Protein AF-A0ABD6EJC9-F1 (afdb_monomer)

Mean predicted aligned error: 12.36 Å

Solvent-accessible surface area (backbone atoms only — not comparable to full-atom values): 7624 Å² total; per-residue (Å²): 116,70,68,65,54,51,53,56,52,50,54,56,50,52,53,53,52,52,54,54,54,66,71,58,69,70,73,51,70,37,75,51,53,43,39,81,68,51,54,59,53,63,67,46,44,72,70,47,47,60,64,52,50,59,76,40,40,73,61,40,47,74,74,69,43,61,60,68,61,51,53,52,52,45,66,75,43,46,66,64,50,53,53,50,54,50,48,56,51,64,74,41,78,79,70,45,36,85,86,64,80,87,50,72,39,74,59,72,68,62,68,61,53,54,51,52,50,53,50,51,52,51,52,52,53,64,72,72,106

Structure (mmCIF, N/CA/C/O backbone):
data_AF-A0ABD6EJC9-F1
#
_entry.id   AF-A0ABD6EJC9-F1
#
loop_
_atom_site.group_PDB
_atom_site.id
_atom_site.type_symbol
_atom_site.label_atom_id
_atom_site.label_alt_id
_atom_site.label_comp_id
_atom_site.label_asym_id
_atom_site.label_entity_id
_atom_site.label_seq_id
_atom_site.pdbx_PDB_ins_code
_atom_site.Cartn_x
_atom_site.Cartn_y
_atom_site.Cartn_z
_atom_site.occupancy
_atom_site.B_iso_or_equiv
_atom_site.auth_seq_id
_atom_site.auth_comp_id
_atom_site.auth_asym_id
_atom_site.auth_atom_id
_atom_site.pdbx_PDB_model_num
ATOM 1 N N . MET A 1 1 ? 16.622 57.279 -23.569 1.00 46.34 1 MET A N 1
ATOM 2 C CA . MET A 1 1 ? 16.243 56.141 -24.443 1.00 46.34 1 MET A CA 1
ATOM 3 C C . MET A 1 1 ? 16.948 54.827 -24.086 1.00 46.34 1 MET A C 1
ATOM 5 O O . MET A 1 1 ? 16.296 53.798 -24.185 1.00 46.34 1 MET A O 1
ATOM 9 N N . LEU A 1 2 ? 18.203 54.818 -23.603 1.00 46.62 2 LEU A N 1
ATOM 10 C CA . LEU A 1 2 ? 18.878 53.573 -23.178 1.00 46.62 2 LEU A CA 1
ATOM 11 C C . LEU A 1 2 ? 18.249 52.886 -21.944 1.00 46.62 2 LEU A C 1
ATOM 13 O O . LEU A 1 2 ? 18.232 51.662 -21.867 1.00 46.62 2 LEU A O 1
ATOM 17 N N . SER A 1 3 ? 17.677 53.649 -21.008 1.00 44.59 3 SER A N 1
ATOM 18 C CA . SER A 1 3 ? 17.041 53.121 -19.788 1.00 44.59 3 SER A CA 1
ATOM 19 C C . SER A 1 3 ? 15.766 52.304 -20.054 1.00 44.59 3 SER A C 1
ATOM 21 O O . SER A 1 3 ? 15.523 51.306 -19.382 1.00 44.59 3 SER A O 1
ATOM 23 N N . ALA A 1 4 ? 14.986 52.667 -21.078 1.00 50.75 4 ALA A N 1
ATOM 24 C CA . ALA A 1 4 ? 13.776 51.937 -21.474 1.00 50.75 4 ALA A CA 1
ATOM 25 C C . ALA A 1 4 ? 14.091 50.593 -22.161 1.00 50.75 4 ALA A C 1
ATOM 27 O O . ALA A 1 4 ? 13.349 49.623 -22.008 1.00 50.75 4 ALA A O 1
ATOM 28 N N . PHE A 1 5 ? 15.218 50.515 -22.877 1.00 50.53 5 PHE A N 1
ATOM 29 C CA . PHE A 1 5 ? 15.713 49.270 -23.472 1.00 50.53 5 PHE A CA 1
ATOM 30 C C . PHE A 1 5 ? 16.239 48.296 -22.411 1.00 50.53 5 PHE A C 1
ATOM 32 O O . PHE A 1 5 ? 15.982 47.096 -22.501 1.00 50.53 5 PHE A O 1
ATOM 39 N N . TYR A 1 6 ? 16.903 48.810 -21.372 1.00 52.38 6 TYR A N 1
ATOM 40 C CA . TYR A 1 6 ? 17.421 48.000 -20.267 1.00 52.38 6 TYR A CA 1
ATOM 41 C C . TYR A 1 6 ? 16.294 47.347 -19.448 1.00 52.38 6 TYR A C 1
ATOM 43 O O . TYR A 1 6 ? 16.388 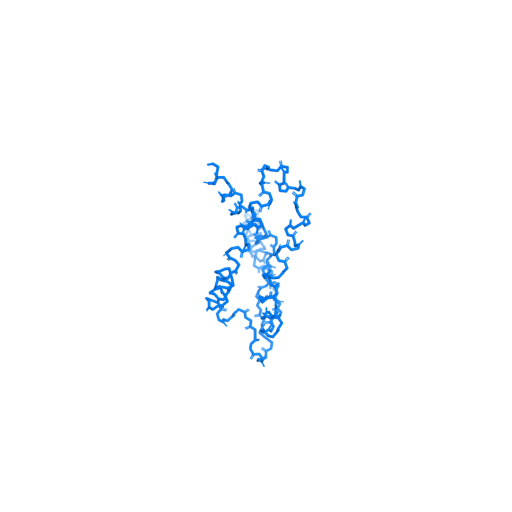46.176 -19.086 1.00 52.38 6 TYR A O 1
ATOM 51 N N . HIS A 1 7 ? 15.182 48.064 -19.241 1.00 55.72 7 HIS A N 1
ATOM 52 C CA . HIS A 1 7 ? 14.010 47.550 -18.526 1.00 55.72 7 HIS A CA 1
ATOM 53 C C . HIS A 1 7 ? 13.343 46.375 -19.261 1.00 55.72 7 HIS A C 1
ATOM 55 O O . HIS A 1 7 ? 13.022 45.363 -18.647 1.00 55.72 7 HIS A O 1
ATOM 61 N N . LYS A 1 8 ? 13.192 46.450 -20.593 1.00 58.53 8 LYS A N 1
ATOM 62 C CA . LYS A 1 8 ? 12.633 45.334 -21.382 1.00 58.53 8 LYS A CA 1
ATOM 63 C C . LYS A 1 8 ? 13.541 44.101 -21.407 1.00 58.53 8 LYS A C 1
ATOM 65 O O . LYS A 1 8 ? 13.043 42.978 -21.457 1.00 58.53 8 LYS A O 1
ATOM 70 N N . PHE A 1 9 ? 14.857 44.298 -21.347 1.00 57.69 9 PHE A N 1
ATOM 71 C CA . PHE A 1 9 ? 15.830 43.205 -21.283 1.00 57.69 9 PHE A CA 1
ATOM 72 C C . PHE A 1 9 ? 15.840 42.499 -19.917 1.00 57.69 9 PHE A C 1
ATOM 74 O O . PHE A 1 9 ? 16.028 41.284 -19.855 1.00 57.69 9 PHE A O 1
ATOM 81 N N . VAL A 1 10 ? 15.615 43.247 -18.830 1.00 68.00 10 VAL A N 1
ATOM 82 C CA . VAL A 1 10 ? 15.493 42.711 -17.464 1.00 68.00 10 VAL A CA 1
ATOM 83 C C . VAL A 1 10 ? 14.234 41.856 -17.308 1.00 68.00 10 VAL A C 1
ATOM 85 O O . VAL A 1 10 ? 14.338 40.729 -16.829 1.00 68.00 10 VAL A O 1
ATOM 88 N N . GLU A 1 11 ? 13.084 42.326 -17.797 1.00 70.75 11 GLU A N 1
ATOM 89 C CA . GLU A 1 11 ? 11.819 41.570 -17.775 1.00 70.75 11 GLU A CA 1
ATOM 90 C C . GLU A 1 11 ? 11.927 40.249 -18.558 1.00 70.75 11 GLU A C 1
ATOM 92 O O .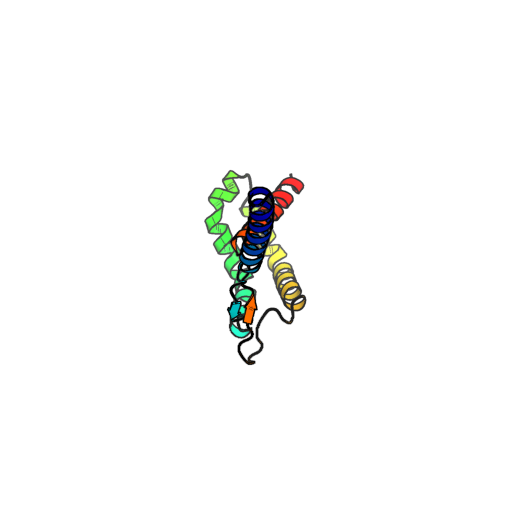 GLU A 1 11 ? 11.551 39.185 -18.069 1.00 70.75 11 GLU A O 1
ATOM 97 N N . MET A 1 12 ? 12.527 40.281 -19.755 1.00 72.81 12 MET A N 1
ATOM 98 C CA . MET A 1 12 ? 12.700 39.080 -20.581 1.00 72.81 12 MET A CA 1
ATOM 99 C C . MET A 1 12 ? 13.635 38.052 -19.920 1.00 72.81 12 MET A C 1
ATOM 101 O O . MET A 1 12 ? 13.374 36.851 -19.973 1.00 72.81 12 MET A O 1
ATOM 105 N N . ARG A 1 13 ? 14.699 38.503 -19.242 1.00 78.25 13 ARG A N 1
ATOM 106 C CA . ARG A 1 13 ? 15.596 37.620 -18.479 1.00 78.25 13 ARG A CA 1
ATOM 107 C C . ARG A 1 13 ? 14.921 37.032 -17.242 1.00 78.25 13 ARG A C 1
ATOM 109 O O . ARG A 1 13 ? 15.122 35.851 -16.971 1.00 78.25 13 ARG A O 1
ATOM 116 N N . ALA A 1 14 ? 14.109 37.813 -16.531 1.00 79.19 14 ALA A N 1
ATOM 117 C CA . ALA A 1 14 ? 13.361 37.338 -15.370 1.00 79.19 14 ALA A CA 1
ATOM 118 C C . ALA A 1 14 ? 12.373 36.220 -15.746 1.00 79.19 14 ALA A C 1
ATOM 120 O O . ALA A 1 14 ? 12.330 35.192 -15.072 1.00 79.19 14 ALA A O 1
ATOM 121 N N . VAL A 1 15 ? 11.660 36.362 -16.870 1.00 81.88 15 VAL A N 1
ATOM 122 C CA . VAL A 1 15 ? 10.745 35.327 -17.384 1.00 81.88 15 VAL A CA 1
ATOM 123 C C . VAL A 1 15 ? 11.496 34.050 -17.777 1.00 81.88 15 VAL A C 1
ATOM 125 O O . VAL A 1 15 ? 11.064 32.956 -17.422 1.00 81.88 15 VAL A O 1
ATOM 128 N N . ILE A 1 16 ? 12.651 34.163 -18.444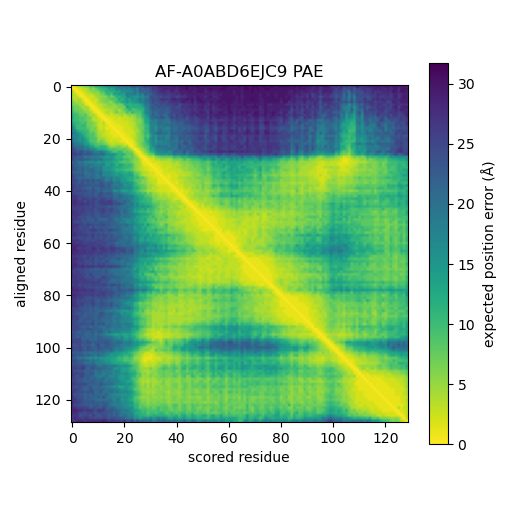 1.00 83.25 16 ILE A N 1
ATOM 129 C CA . ILE A 1 16 ? 13.466 32.997 -18.831 1.00 83.25 16 ILE A CA 1
ATOM 130 C C . ILE A 1 16 ? 13.989 32.249 -17.596 1.00 83.25 16 ILE A C 1
ATOM 132 O O . ILE A 1 16 ? 13.924 31.019 -17.550 1.00 83.25 16 ILE A O 1
ATOM 136 N N . VAL A 1 17 ? 14.469 32.972 -16.579 1.00 83.56 17 VAL A N 1
ATOM 137 C CA . VAL A 1 17 ? 14.944 32.370 -15.322 1.00 83.56 17 VAL A CA 1
ATOM 138 C C . VAL A 1 17 ? 13.791 31.700 -14.572 1.00 83.56 17 VAL A C 1
ATOM 140 O O . VAL A 1 17 ? 13.945 30.571 -14.111 1.00 83.56 17 VAL A O 1
ATOM 143 N N . LEU A 1 18 ? 12.617 32.336 -14.507 1.00 79.19 18 LEU A N 1
ATOM 144 C CA . LEU A 1 18 ? 11.427 31.761 -13.876 1.00 79.19 18 LEU A CA 1
ATOM 145 C C . LEU A 1 18 ? 10.980 30.469 -14.582 1.00 79.19 18 LEU A C 1
ATOM 147 O O . LEU A 1 18 ? 10.761 29.453 -13.922 1.00 79.19 18 LEU A O 1
ATOM 151 N N . CYS A 1 19 ? 10.920 30.464 -15.918 1.00 77.06 19 CYS A N 1
ATOM 152 C CA . CYS A 1 19 ? 10.618 29.262 -16.697 1.00 77.06 19 CYS A CA 1
ATOM 153 C C . CYS A 1 19 ? 11.651 28.148 -16.462 1.00 77.06 19 CYS A C 1
ATOM 155 O O . CYS A 1 19 ? 11.270 26.992 -16.288 1.00 77.06 19 CYS A O 1
ATOM 157 N N . ALA A 1 20 ? 12.945 28.473 -16.392 1.00 74.88 20 ALA A N 1
ATOM 158 C CA . ALA A 1 20 ? 13.996 27.489 -16.131 1.00 74.88 20 ALA A CA 1
ATOM 159 C C . ALA A 1 20 ? 13.894 26.861 -14.725 1.00 74.88 20 ALA A C 1
ATOM 161 O O . ALA A 1 20 ? 14.130 25.660 -14.568 1.00 74.88 20 ALA A O 1
ATOM 162 N N . VAL A 1 21 ? 13.500 27.637 -13.708 1.00 73.31 21 VAL A N 1
ATOM 163 C CA . VAL A 1 21 ? 13.288 27.139 -12.337 1.00 73.31 21 VAL A CA 1
ATOM 164 C C . VAL A 1 21 ? 12.060 26.225 -12.258 1.00 73.31 21 VAL A C 1
ATOM 166 O O . VAL A 1 21 ? 12.146 25.154 -11.658 1.00 73.31 21 VAL A O 1
ATOM 169 N N . VAL A 1 22 ? 10.952 26.581 -12.919 1.00 70.69 22 VAL A N 1
ATOM 170 C CA . VAL A 1 22 ? 9.736 25.742 -12.975 1.00 70.69 22 VAL A CA 1
ATOM 171 C C . VAL A 1 22 ? 10.011 24.396 -13.657 1.00 70.69 22 VAL A C 1
ATOM 173 O O . VAL A 1 22 ? 9.548 23.358 -13.189 1.00 70.69 22 VAL A O 1
ATOM 176 N N . LEU A 1 23 ? 10.832 24.384 -14.710 1.00 64.12 23 LEU A N 1
ATOM 177 C CA . LEU A 1 23 ? 11.242 23.155 -15.403 1.00 64.12 23 LEU A CA 1
ATOM 178 C C . LEU A 1 23 ? 12.233 22.297 -14.595 1.00 64.12 23 LEU A C 1
ATOM 180 O O . LEU A 1 23 ? 12.433 21.123 -14.904 1.00 64.12 23 LEU A O 1
ATOM 184 N N . SER A 1 24 ? 12.844 22.861 -13.549 1.00 58.25 24 SER A N 1
ATOM 185 C CA . SER A 1 24 ? 13.860 22.200 -12.722 1.00 58.25 24 SER A CA 1
ATOM 186 C C . SER A 1 24 ? 13.297 21.480 -11.493 1.00 58.25 24 SER A C 1
ATOM 188 O O . SER A 1 24 ? 14.078 20.960 -10.691 1.00 58.25 24 SER A O 1
ATOM 190 N N . VAL A 1 25 ? 11.969 21.382 -11.339 1.00 63.59 25 VAL A N 1
ATOM 191 C CA . VAL A 1 25 ? 11.335 20.472 -10.369 1.00 63.59 25 VAL A CA 1
ATOM 192 C C . VAL A 1 25 ? 11.570 19.035 -10.846 1.00 63.59 25 VAL A C 1
ATOM 194 O O . VAL A 1 25 ? 10.742 18.404 -11.495 1.00 63.59 25 VAL A O 1
ATOM 197 N N . LYS A 1 26 ? 12.780 18.535 -10.583 1.00 56.22 26 LYS A N 1
ATOM 198 C CA . LYS A 1 26 ? 13.248 17.209 -10.974 1.00 56.22 26 LYS A CA 1
ATOM 199 C C . LYS A 1 26 ? 12.355 16.155 -10.331 1.00 56.22 26 LYS A C 1
ATOM 201 O O . LYS A 1 26 ? 12.427 15.924 -9.123 1.00 56.22 26 LYS A O 1
ATOM 206 N N . ALA A 1 27 ? 11.551 15.482 -11.148 1.00 65.19 27 ALA A N 1
ATOM 207 C CA . ALA A 1 27 ? 10.934 14.222 -10.773 1.00 65.19 27 ALA A CA 1
ATOM 208 C C . ALA A 1 27 ? 12.054 13.250 -10.363 1.00 65.19 27 ALA A C 1
ATOM 210 O O . ALA A 1 27 ? 12.847 12.811 -11.195 1.00 65.19 27 ALA A O 1
ATOM 211 N N . GLN A 1 28 ? 12.179 12.965 -9.064 1.00 77.88 28 GLN A N 1
ATOM 212 C CA . GLN A 1 28 ? 13.131 11.966 -8.579 1.00 77.88 28 GLN A CA 1
ATOM 213 C C . GLN A 1 28 ? 12.691 10.605 -9.118 1.00 77.88 28 GLN A C 1
ATOM 215 O O . GLN A 1 28 ? 11.540 10.228 -8.935 1.00 77.88 28 GLN A O 1
ATOM 220 N N . MET A 1 29 ? 13.574 9.870 -9.788 1.00 86.12 29 MET A N 1
ATOM 221 C CA . MET A 1 29 ? 13.268 8.522 -10.273 1.00 86.12 29 MET A CA 1
ATOM 222 C C . MET A 1 29 ? 13.672 7.502 -9.209 1.00 86.12 29 MET A C 1
ATOM 224 O O . MET A 1 29 ? 14.745 7.615 -8.619 1.00 86.12 29 MET A O 1
ATOM 228 N N . ILE A 1 30 ? 12.827 6.505 -8.968 1.00 87.12 30 ILE A N 1
ATOM 229 C CA . ILE A 1 30 ? 13.108 5.387 -8.061 1.00 87.12 30 ILE A CA 1
ATOM 230 C C . ILE A 1 30 ? 12.982 4.066 -8.807 1.00 87.12 30 ILE A C 1
ATOM 232 O O . ILE A 1 30 ? 12.226 3.953 -9.774 1.00 87.12 30 ILE A O 1
ATOM 236 N N . GLN A 1 31 ? 13.718 3.059 -8.348 1.00 87.31 31 GLN A N 1
ATOM 237 C CA . GLN A 1 31 ? 13.591 1.712 -8.880 1.00 87.31 31 GLN A CA 1
ATOM 238 C C . GLN A 1 31 ? 12.214 1.145 -8.524 1.00 87.31 31 GLN A C 1
ATOM 240 O O . GLN A 1 31 ? 11.767 1.207 -7.378 1.00 87.31 31 GLN A O 1
ATOM 245 N N . LYS A 1 32 ? 11.535 0.589 -9.524 1.00 86.12 32 LYS A N 1
ATOM 246 C CA . LYS A 1 32 ? 10.259 -0.099 -9.351 1.00 86.12 32 LYS A CA 1
ATOM 247 C C . LYS A 1 32 ? 10.452 -1.352 -8.497 1.00 86.12 32 LYS A C 1
ATOM 249 O O . LYS A 1 32 ? 11.362 -2.140 -8.752 1.00 86.12 32 LYS A O 1
ATOM 254 N N . CYS A 1 33 ? 9.562 -1.563 -7.529 1.00 87.25 33 CYS A N 1
ATOM 255 C CA . CYS A 1 33 ? 9.568 -2.767 -6.703 1.00 87.25 33 CYS A CA 1
ATOM 256 C C . CYS A 1 33 ? 9.371 -4.026 -7.556 1.00 87.25 33 CYS A C 1
ATOM 258 O O . CYS A 1 33 ? 8.564 -4.038 -8.493 1.00 87.25 33 CYS A O 1
ATOM 260 N N . ALA A 1 34 ? 10.085 -5.094 -7.212 1.00 87.50 34 ALA A N 1
ATOM 261 C CA . ALA A 1 34 ? 9.926 -6.394 -7.845 1.00 87.50 34 ALA A CA 1
ATOM 262 C C . ALA A 1 34 ? 8.659 -7.106 -7.330 1.00 87.50 34 ALA A C 1
ATOM 264 O O . ALA A 1 34 ? 8.209 -6.888 -6.200 1.00 87.50 34 ALA A O 1
ATOM 265 N N . CYS A 1 35 ? 8.010 -7.888 -8.195 1.00 85.00 35 CYS A N 1
ATOM 266 C CA . CYS A 1 35 ? 6.705 -8.482 -7.890 1.00 85.00 35 CYS A CA 1
ATOM 267 C C . CYS A 1 35 ? 6.753 -9.542 -6.782 1.00 85.00 35 CYS A C 1
ATOM 269 O O . CYS A 1 35 ? 5.764 -9.735 -6.080 1.00 85.00 35 CYS A O 1
ATOM 271 N N . ASP A 1 36 ? 7.891 -10.200 -6.604 1.00 86.19 36 ASP A N 1
ATOM 272 C CA . ASP A 1 36 ? 8.196 -11.119 -5.505 1.00 86.19 36 ASP A CA 1
ATOM 273 C C . ASP A 1 36 ? 8.216 -10.424 -4.135 1.00 86.19 36 ASP A C 1
ATOM 275 O O . ASP A 1 36 ? 7.836 -11.039 -3.144 1.00 86.19 36 ASP A O 1
ATOM 279 N N . VAL A 1 37 ? 8.562 -9.134 -4.082 1.00 82.56 37 VAL A N 1
ATOM 280 C CA . VAL A 1 37 ? 8.491 -8.320 -2.856 1.00 82.56 37 VAL A CA 1
ATOM 281 C C . VAL A 1 37 ? 7.062 -7.837 -2.583 1.00 82.56 37 VAL A C 1
ATOM 283 O O . VAL A 1 37 ? 6.614 -7.810 -1.440 1.00 82.56 37 VAL A O 1
ATOM 286 N N . VAL A 1 38 ? 6.312 -7.471 -3.627 1.00 82.62 38 VAL A N 1
ATOM 287 C CA . VAL A 1 38 ? 4.965 -6.882 -3.481 1.00 82.62 38 VAL A CA 1
ATOM 288 C C . VAL A 1 38 ? 3.892 -7.936 -3.186 1.00 82.62 38 VAL A C 1
ATOM 290 O O . VAL A 1 38 ? 3.007 -7.714 -2.358 1.00 82.62 38 VAL A O 1
ATOM 293 N N . ARG A 1 39 ? 3.962 -9.099 -3.839 1.00 79.75 39 ARG A N 1
ATOM 294 C CA . ARG A 1 39 ? 2.969 -10.176 -3.707 1.00 79.75 39 ARG A CA 1
ATOM 295 C C . ARG A 1 39 ? 2.756 -10.664 -2.261 1.00 79.75 39 ARG A C 1
ATOM 297 O O . ARG A 1 39 ? 1.592 -10.754 -1.868 1.00 79.75 39 ARG A O 1
ATOM 304 N N . PRO A 1 40 ? 3.796 -10.925 -1.443 1.00 83.06 40 PRO A N 1
ATOM 305 C CA . PRO A 1 40 ? 3.596 -11.344 -0.057 1.00 83.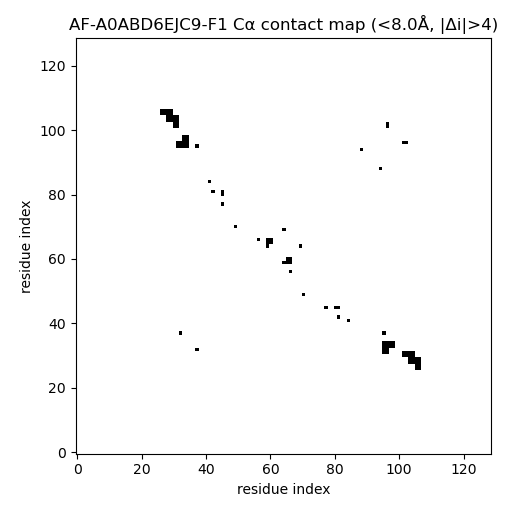06 40 PRO A CA 1
ATOM 306 C C . PRO A 1 40 ? 2.984 -10.242 0.822 1.00 83.06 40 PRO A C 1
ATOM 308 O O . PRO A 1 40 ? 2.252 -10.559 1.758 1.00 83.06 40 PRO A O 1
ATOM 311 N N . CYS A 1 41 ? 3.209 -8.955 0.525 1.00 78.69 41 CYS A N 1
ATOM 312 C CA . CYS A 1 41 ? 2.534 -7.862 1.237 1.00 78.69 41 CYS A CA 1
ATOM 313 C C . CYS A 1 41 ? 1.017 -7.896 1.022 1.00 78.69 41 CYS A C 1
ATOM 315 O O . CYS A 1 41 ? 0.257 -7.737 1.978 1.00 78.69 41 CYS A O 1
ATOM 317 N N . ALA A 1 42 ? 0.568 -8.157 -0.207 1.00 75.62 42 ALA A N 1
ATOM 318 C CA . ALA A 1 42 ? -0.857 -8.222 -0.511 1.00 75.62 42 ALA A CA 1
ATOM 319 C C . ALA A 1 42 ? -1.558 -9.365 0.238 1.00 75.62 42 ALA A C 1
ATOM 321 O O . ALA A 1 42 ? -2.621 -9.163 0.820 1.00 75.62 42 ALA A O 1
ATOM 322 N N . THR A 1 43 ? -0.937 -10.544 0.304 1.00 73.00 43 THR A N 1
ATOM 323 C CA . THR A 1 43 ? -1.509 -11.699 1.014 1.00 73.00 43 THR A CA 1
ATOM 324 C C . THR A 1 43 ? -1.500 -11.518 2.533 1.00 73.00 43 THR A C 1
ATOM 326 O O . THR A 1 43 ? -2.450 -11.906 3.205 1.00 73.00 43 THR A O 1
ATOM 329 N N . LYS A 1 44 ? -0.465 -10.868 3.082 1.00 77.94 44 LYS A N 1
ATOM 330 C CA . LYS A 1 44 ? -0.330 -10.590 4.525 1.00 77.94 44 LYS A CA 1
ATOM 331 C C . LYS A 1 44 ? -1.265 -9.487 5.029 1.00 77.94 44 LYS A C 1
ATOM 333 O O . LYS A 1 44 ? -1.474 -9.374 6.235 1.00 77.94 44 LYS A O 1
ATOM 338 N N . THR A 1 45 ? -1.829 -8.672 4.137 1.00 74.25 45 THR A N 1
ATOM 339 C CA . THR A 1 45 ? -2.657 -7.518 4.522 1.00 74.25 45 THR A CA 1
ATOM 340 C C . THR A 1 45 ? -3.899 -7.945 5.309 1.00 74.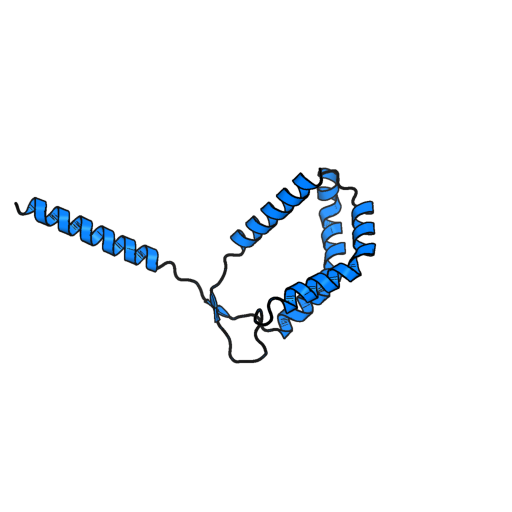25 45 THR A C 1
ATOM 342 O O . THR A 1 45 ? -4.199 -7.345 6.339 1.00 74.25 45 THR A O 1
ATOM 345 N N . ASN A 1 46 ? -4.568 -9.026 4.899 1.00 71.69 46 ASN A N 1
ATOM 346 C CA . ASN A 1 46 ? -5.764 -9.526 5.589 1.00 71.69 46 ASN A CA 1
ATOM 347 C C . ASN A 1 46 ? -5.466 -10.023 7.009 1.00 71.69 46 ASN A C 1
ATOM 349 O O . ASN A 1 46 ? -6.255 -9.799 7.925 1.00 71.69 46 ASN A O 1
ATOM 353 N N . GLU A 1 47 ? -4.309 -10.657 7.200 1.00 75.38 47 GLU A N 1
ATOM 354 C CA . GLU A 1 47 ? -3.863 -11.166 8.501 1.00 75.38 47 GLU A CA 1
ATOM 355 C C . GLU A 1 47 ? -3.428 -10.029 9.435 1.00 75.38 47 GLU A C 1
ATOM 357 O O . GLU A 1 47 ? -3.636 -10.095 10.645 1.00 75.38 47 GLU A O 1
ATOM 362 N N . ALA A 1 48 ? -2.837 -8.968 8.879 1.00 79.19 48 ALA A N 1
ATOM 363 C CA . ALA A 1 48 ? -2.326 -7.834 9.643 1.00 79.19 48 ALA A CA 1
ATOM 364 C C . ALA A 1 48 ? -3.409 -6.810 10.027 1.00 79.19 48 ALA A C 1
ATOM 366 O O . ALA A 1 48 ? -3.217 -6.059 10.989 1.00 79.19 48 ALA A O 1
ATOM 367 N N . LEU A 1 49 ? -4.542 -6.773 9.314 1.00 79.88 49 LEU A N 1
ATOM 368 C CA . LEU A 1 49 ? -5.554 -5.729 9.495 1.00 79.88 49 LEU A CA 1
ATOM 369 C C . LEU A 1 49 ? -6.247 -5.794 10.861 1.00 79.8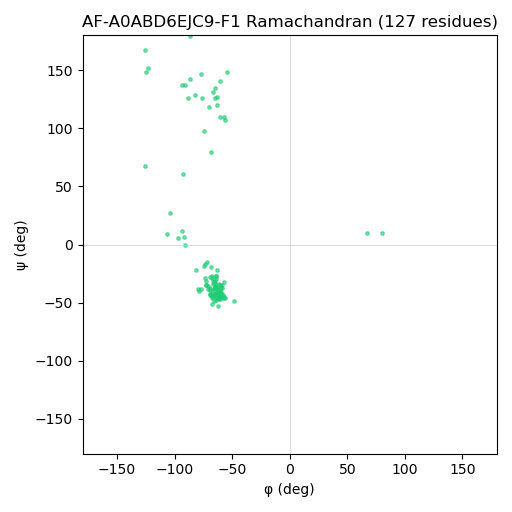8 49 LEU A C 1
ATOM 371 O O . LEU A 1 49 ? -6.382 -4.772 11.528 1.00 79.88 49 LEU A O 1
ATOM 375 N N . LEU A 1 50 ? -6.642 -6.990 11.306 1.00 82.75 50 LEU A N 1
ATOM 376 C CA . LEU A 1 50 ? -7.292 -7.199 12.607 1.00 82.75 50 LEU A CA 1
ATOM 377 C C . LEU A 1 50 ? -6.380 -6.798 13.783 1.00 82.75 50 LEU A C 1
ATOM 379 O O . LEU A 1 50 ? -6.785 -5.952 14.581 1.00 82.75 50 LEU A O 1
ATOM 383 N N . PRO A 1 51 ? -5.135 -7.305 13.880 1.00 85.94 51 PRO A N 1
ATOM 384 C CA . PRO A 1 51 ? -4.184 -6.872 14.906 1.00 85.94 51 PRO A CA 1
ATOM 385 C C . PRO A 1 51 ? -3.871 -5.372 14.852 1.00 85.94 51 PRO A C 1
ATOM 387 O O . PRO A 1 51 ? -3.662 -4.740 15.888 1.00 85.94 51 PRO A O 1
ATOM 390 N N . CYS A 1 52 ? -3.834 -4.780 13.655 1.00 82.38 52 CYS A N 1
ATOM 391 C CA . CYS A 1 52 ? -3.664 -3.338 13.494 1.00 82.38 52 CYS A CA 1
ATOM 392 C C . CYS A 1 52 ? -4.870 -2.576 14.065 1.00 82.38 52 CYS A C 1
ATOM 394 O O . CYS A 1 52 ? -4.698 -1.691 14.903 1.00 82.38 52 CYS A O 1
ATOM 396 N N . ALA A 1 53 ? -6.088 -2.985 13.709 1.00 83.69 53 ALA A N 1
ATOM 397 C CA . ALA A 1 53 ? -7.319 -2.393 14.218 1.00 83.69 53 ALA A CA 1
ATOM 398 C C . ALA A 1 53 ? -7.427 -2.513 15.748 1.00 83.69 53 ALA A C 1
ATOM 400 O O . ALA A 1 53 ? -7.881 -1.576 16.403 1.00 83.69 53 ALA A O 1
ATOM 401 N N . GLN A 1 54 ? -6.963 -3.622 16.339 1.00 85.69 54 GLN A N 1
ATOM 402 C CA . GLN A 1 54 ? -6.960 -3.812 17.796 1.00 85.69 54 GLN A CA 1
ATOM 403 C C . GLN A 1 54 ? -6.119 -2.750 18.510 1.00 85.69 54 GLN A C 1
ATOM 405 O O . GLN A 1 54 ? -6.531 -2.227 19.547 1.00 85.69 54 GLN A O 1
ATOM 410 N N . LYS A 1 55 ? -4.978 -2.356 17.932 1.00 87.44 55 LYS A N 1
ATOM 411 C CA . LYS A 1 55 ? -4.148 -1.263 18.469 1.00 87.44 55 LYS A CA 1
ATOM 412 C C . LYS A 1 55 ? -4.873 0.086 18.435 1.00 87.44 55 LYS A C 1
ATOM 414 O O . LYS A 1 55 ? -4.616 0.939 19.280 1.00 87.44 55 LYS A O 1
ATOM 419 N N . CYS A 1 56 ? -5.814 0.259 17.508 1.00 83.62 56 CYS A N 1
ATOM 420 C CA . CYS A 1 56 ? -6.627 1.464 17.359 1.00 83.62 56 CYS A CA 1
ATOM 421 C C . CYS A 1 56 ? -7.944 1.431 18.149 1.00 83.62 56 CYS A C 1
ATOM 423 O O . CYS A 1 56 ? -8.669 2.425 18.130 1.00 83.62 56 CYS A O 1
ATOM 425 N N . LYS A 1 57 ? -8.250 0.347 18.881 1.00 85.62 57 LYS A N 1
ATOM 426 C CA . LYS A 1 57 ? -9.526 0.159 19.595 1.00 85.62 57 LYS A CA 1
ATOM 427 C C . LYS A 1 57 ? -9.934 1.376 20.433 1.00 85.62 57 LYS A C 1
ATOM 429 O O . LYS A 1 57 ? -11.040 1.878 20.282 1.00 85.62 57 LYS A O 1
ATOM 434 N N . LYS A 1 58 ? -9.014 1.916 21.243 1.00 85.88 58 LYS A N 1
ATOM 435 C CA . LYS A 1 58 ? -9.282 3.096 22.089 1.00 85.88 58 LYS A CA 1
ATOM 436 C C . LYS A 1 58 ? -9.648 4.349 21.286 1.00 85.88 58 LYS A C 1
ATOM 438 O O . LYS A 1 58 ? -10.410 5.177 21.769 1.00 85.88 58 LYS A O 1
ATOM 443 N N . ALA A 1 59 ? -9.069 4.533 20.100 1.00 83.38 59 ALA A N 1
ATOM 444 C CA . ALA A 1 59 ? -9.389 5.666 19.234 1.00 83.38 59 ALA A CA 1
ATOM 445 C C . ALA A 1 59 ? -10.732 5.454 18.521 1.00 83.38 59 ALA A C 1
ATOM 447 O O . ALA A 1 59 ? -11.516 6.390 18.421 1.00 83.38 59 ALA A O 1
ATOM 448 N N . ALA A 1 60 ? -11.017 4.218 18.104 1.00 79.62 60 ALA A N 1
ATOM 449 C CA . ALA A 1 60 ? -12.291 3.830 17.508 1.00 79.62 60 ALA A CA 1
ATOM 450 C C . ALA A 1 60 ? -13.468 4.025 18.485 1.00 79.62 60 ALA A C 1
ATOM 452 O O . ALA A 1 60 ? -14.486 4.608 18.130 1.00 79.62 60 ALA A O 1
ATOM 453 N N . GLU A 1 61 ? -13.307 3.628 19.747 1.00 83.25 61 GLU A N 1
ATOM 454 C CA . GLU A 1 61 ? -14.333 3.833 20.780 1.00 83.25 61 GLU A CA 1
ATOM 455 C C . GLU A 1 61 ? -14.573 5.326 21.063 1.00 83.25 61 GLU A C 1
ATOM 457 O O . GLU A 1 61 ? -15.714 5.744 21.249 1.00 83.25 61 GLU A O 1
ATOM 462 N N . LYS A 1 62 ? -13.522 6.161 21.022 1.00 82.44 62 LYS A N 1
ATOM 463 C CA . LYS A 1 62 ? -13.645 7.622 21.192 1.00 82.44 62 LYS A CA 1
ATOM 464 C C . LYS A 1 62 ? -14.460 8.303 20.093 1.00 82.44 62 LYS A C 1
ATOM 466 O O . LYS A 1 62 ? -15.029 9.357 20.353 1.00 82.44 62 LYS A O 1
ATOM 471 N N . ILE A 1 63 ? -14.506 7.726 18.894 1.00 78.75 63 ILE A N 1
ATOM 472 C CA . ILE A 1 63 ? -15.329 8.223 17.781 1.00 78.75 63 ILE A CA 1
ATOM 473 C C . ILE A 1 63 ? -16.705 7.537 17.721 1.00 78.75 63 ILE A C 1
ATOM 475 O O . ILE A 1 63 ? -17.409 7.670 16.727 1.00 78.75 63 ILE A O 1
ATOM 479 N N . GLY A 1 64 ? -17.093 6.795 18.767 1.00 80.56 64 GLY A N 1
ATOM 480 C CA . GLY A 1 64 ? -18.395 6.127 18.862 1.00 80.56 64 GLY A CA 1
ATOM 481 C C . GLY A 1 64 ? -18.500 4.810 18.088 1.00 80.56 64 GLY A C 1
ATOM 482 O O . GLY A 1 64 ? -19.592 4.258 17.970 1.00 80.56 64 GLY A O 1
ATOM 483 N N . LEU A 1 65 ? -17.390 4.274 17.569 1.00 82.19 65 LEU A N 1
ATOM 484 C CA . LEU A 1 65 ? -17.403 3.010 16.838 1.00 82.19 65 LEU A CA 1
ATOM 485 C C . LEU A 1 65 ? -17.522 1.825 17.810 1.00 82.19 65 LEU A C 1
ATOM 487 O O . LEU A 1 65 ? -16.676 1.635 18.688 1.00 82.19 65 LEU A O 1
ATOM 491 N N . ASN A 1 66 ? -18.517 0.960 17.600 1.00 84.88 66 ASN A N 1
ATOM 492 C CA . ASN A 1 66 ? -18.579 -0.328 18.286 1.00 84.88 66 ASN A CA 1
ATOM 493 C C . ASN A 1 66 ? -17.540 -1.287 17.685 1.00 84.88 66 ASN A C 1
ATOM 495 O O . ASN A 1 66 ? -17.775 -1.935 16.662 1.00 84.88 66 ASN A O 1
ATOM 499 N N . TYR A 1 67 ? -16.385 -1.383 18.346 1.00 84.69 67 TYR A N 1
ATOM 500 C CA . TYR A 1 67 ? -15.271 -2.202 17.880 1.00 84.69 67 TYR A CA 1
ATOM 501 C C . TYR A 1 67 ? -15.637 -3.687 17.725 1.00 84.69 67 TYR A C 1
ATOM 503 O O . TYR A 1 67 ? -15.199 -4.318 16.769 1.00 84.69 67 TYR A O 1
ATOM 511 N N . ALA A 1 68 ? -16.464 -4.245 18.615 1.00 85.56 68 ALA A N 1
ATOM 512 C CA . ALA A 1 68 ? -16.859 -5.654 18.548 1.00 85.56 68 ALA A CA 1
ATOM 513 C C . ALA A 1 68 ? -17.739 -5.944 17.321 1.00 85.56 68 ALA A C 1
ATOM 515 O O . ALA A 1 68 ? -17.518 -6.929 16.616 1.00 85.56 68 ALA A O 1
ATOM 516 N N . ALA A 1 69 ? -18.689 -5.052 17.023 1.00 85.00 69 ALA A N 1
ATOM 517 C CA . ALA A 1 69 ? -19.516 -5.152 15.823 1.00 85.00 69 ALA A CA 1
ATOM 518 C C . ALA A 1 69 ? -18.674 -5.013 14.543 1.00 85.00 69 ALA A C 1
ATOM 520 O O . ALA A 1 69 ? -18.851 -5.782 13.597 1.00 85.00 69 ALA A O 1
ATOM 521 N N . PHE A 1 70 ? -17.712 -4.083 14.531 1.00 83.69 70 PHE A N 1
ATOM 522 C CA . PHE A 1 70 ? -16.764 -3.931 13.425 1.00 83.69 70 PHE A CA 1
ATOM 523 C C . PHE A 1 70 ? -15.902 -5.185 13.233 1.00 83.69 70 PHE A C 1
ATOM 525 O O . PHE A 1 70 ? -15.778 -5.682 12.116 1.00 83.69 70 PHE A O 1
ATOM 532 N N . GLU A 1 71 ? -15.343 -5.730 14.314 1.00 86.25 71 GLU A N 1
ATOM 533 C CA . GLU A 1 71 ? -14.521 -6.940 14.277 1.00 86.25 71 GLU A CA 1
ATOM 534 C C . GLU A 1 71 ? -15.304 -8.129 13.705 1.00 86.25 71 GLU A C 1
ATOM 536 O O . GLU A 1 71 ? -14.794 -8.878 12.867 1.00 86.25 71 GLU A O 1
ATOM 541 N N . GLN A 1 72 ? -16.559 -8.289 14.124 1.00 86.25 72 GLN A N 1
ATOM 542 C CA . GLN A 1 72 ? -17.433 -9.352 13.642 1.00 86.25 72 GLN A CA 1
ATOM 543 C C . GLN A 1 72 ? -17.796 -9.172 12.164 1.00 86.25 72 GLN A C 1
ATOM 545 O O . GLN A 1 72 ? -17.685 -10.128 11.394 1.00 86.25 72 GLN A O 1
ATOM 550 N N . CYS A 1 73 ? -18.142 -7.950 11.748 1.00 83.75 73 CYS A N 1
ATOM 551 C CA . CYS A 1 73 ? -18.376 -7.612 10.344 1.00 83.75 73 CYS A CA 1
ATOM 552 C C . CYS A 1 73 ? -17.138 -7.908 9.483 1.00 83.75 73 CYS A C 1
ATOM 554 O O . CYS A 1 73 ? -17.242 -8.519 8.417 1.00 83.75 73 CYS A O 1
ATOM 556 N N . PHE A 1 74 ? -15.949 -7.553 9.975 1.00 83.62 74 PHE A N 1
ATOM 557 C CA . PHE A 1 74 ? -14.692 -7.813 9.284 1.00 83.62 74 PHE A CA 1
ATOM 558 C C . PHE A 1 74 ? -14.423 -9.312 9.119 1.00 83.62 74 PHE A C 1
ATOM 560 O O . PHE A 1 74 ? -14.096 -9.762 8.023 1.00 83.62 74 PHE A O 1
ATOM 567 N N . LYS A 1 75 ? -14.607 -10.112 10.178 1.00 84.12 75 LYS A N 1
ATOM 568 C CA . LYS A 1 75 ? -14.441 -11.574 10.105 1.00 84.12 75 LYS A CA 1
ATOM 569 C C . LYS A 1 75 ? -15.391 -12.195 9.079 1.00 84.12 75 LYS A C 1
ATOM 571 O O . LYS A 1 75 ? -14.946 -13.008 8.270 1.00 84.12 75 LYS A O 1
ATOM 576 N N . GLN A 1 76 ? -16.653 -11.763 9.063 1.00 85.12 76 GLN A N 1
ATOM 577 C CA . GLN A 1 76 ? -17.675 -12.239 8.122 1.00 85.12 76 GLN A CA 1
ATOM 578 C C . GLN A 1 76 ? -17.368 -11.870 6.661 1.00 85.12 76 GLN A C 1
ATOM 580 O O . GLN A 1 76 ? -17.684 -12.642 5.761 1.00 85.12 76 GLN A O 1
ATOM 585 N N . ASN A 1 77 ? -16.706 -10.734 6.420 1.00 80.81 77 ASN A N 1
ATOM 586 C CA . ASN A 1 77 ? -16.414 -10.221 5.075 1.00 80.81 77 ASN A CA 1
ATOM 587 C C . ASN A 1 77 ? -14.940 -10.358 4.651 1.00 80.81 77 ASN A C 1
ATOM 589 O O . ASN A 1 77 ? -14.533 -9.847 3.606 1.00 80.81 77 ASN A O 1
ATOM 593 N N . SER A 1 78 ? -14.131 -11.074 5.431 1.00 75.25 78 SER A N 1
ATOM 594 C CA . SER A 1 78 ? -12.692 -11.240 5.187 1.00 75.25 78 SER A CA 1
ATOM 595 C C . SER A 1 78 ? -12.375 -11.914 3.842 1.00 75.25 78 SER A C 1
ATOM 597 O O . SER A 1 78 ? -11.420 -11.533 3.165 1.00 75.25 78 SER A O 1
ATOM 599 N N . SER A 1 79 ? -13.208 -12.865 3.407 1.00 76.31 79 SER A N 1
ATOM 600 C CA . SER A 1 79 ? -13.071 -13.542 2.109 1.00 76.31 79 SER A CA 1
ATOM 601 C C . SER A 1 79 ? -13.320 -12.607 0.909 1.00 76.31 79 SER A C 1
ATOM 603 O O . SER A 1 79 ? -12.454 -12.538 0.033 1.00 76.31 79 SER A O 1
ATOM 605 N N . PRO A 1 80 ? -14.434 -11.844 0.839 1.00 79.31 80 PRO A N 1
ATOM 606 C CA . PRO A 1 80 ? -14.604 -10.829 -0.202 1.00 79.31 80 PRO A CA 1
ATOM 607 C C . PRO A 1 80 ? -13.477 -9.787 -0.220 1.00 79.31 80 PRO A C 1
ATOM 609 O O . PRO A 1 80 ? -13.083 -9.329 -1.289 1.00 79.31 80 PRO A O 1
ATOM 612 N N . LEU A 1 81 ? -12.900 -9.452 0.939 1.00 74.69 81 LEU A N 1
ATOM 613 C CA . LEU A 1 81 ? -11.778 -8.515 1.019 1.00 74.69 81 LEU A CA 1
ATOM 614 C C . LEU A 1 81 ? -10.537 -9.019 0.265 1.00 74.69 81 LEU A C 1
ATOM 616 O O . LEU A 1 81 ? -9.901 -8.257 -0.464 1.00 74.69 81 LEU A O 1
ATOM 620 N N . ALA A 1 82 ? -10.220 -10.313 0.390 1.00 77.44 82 ALA A N 1
ATOM 621 C CA . ALA A 1 82 ? -9.143 -10.941 -0.373 1.00 77.44 82 ALA A CA 1
ATOM 622 C C . ALA A 1 82 ? -9.383 -10.831 -1.886 1.00 77.44 82 ALA A C 1
ATOM 624 O O . ALA A 1 82 ? -8.468 -10.472 -2.628 1.00 77.44 82 ALA A O 1
ATOM 625 N N . ALA A 1 83 ? -10.622 -11.058 -2.333 1.00 82.38 83 ALA A N 1
ATOM 626 C CA . ALA A 1 83 ? -10.997 -10.905 -3.736 1.00 82.38 83 ALA A CA 1
ATOM 627 C C . ALA A 1 83 ? -10.833 -9.455 -4.225 1.00 82.38 83 ALA A C 1
ATOM 629 O O . ALA A 1 83 ? -10.338 -9.237 -5.330 1.00 82.38 83 ALA A O 1
ATOM 630 N N . THR A 1 84 ? -11.161 -8.459 -3.397 1.00 82.75 84 THR A N 1
ATOM 631 C CA . THR A 1 84 ? -10.939 -7.037 -3.710 1.00 82.75 84 THR A CA 1
ATOM 632 C C . THR A 1 84 ? -9.454 -6.704 -3.853 1.00 82.75 84 THR A C 1
ATOM 634 O O . THR A 1 84 ? -9.075 -6.002 -4.790 1.00 82.75 84 THR A O 1
ATOM 637 N N . ILE A 1 85 ? -8.592 -7.240 -2.981 1.00 81.00 85 ILE A N 1
ATOM 638 C CA . ILE A 1 85 ? -7.133 -7.069 -3.096 1.00 81.00 85 ILE A CA 1
ATOM 639 C C . ILE A 1 85 ? -6.634 -7.667 -4.415 1.00 81.00 85 ILE A C 1
ATOM 641 O O . ILE A 1 85 ? -5.886 -7.019 -5.147 1.00 81.00 85 ILE A O 1
ATOM 645 N N . THR A 1 86 ? -7.077 -8.878 -4.757 1.00 83.00 86 THR A N 1
ATOM 646 C CA . THR A 1 86 ? -6.737 -9.510 -6.038 1.00 83.00 86 THR A CA 1
ATOM 647 C C . THR A 1 86 ? -7.246 -8.694 -7.228 1.00 83.00 86 THR A C 1
ATOM 649 O O . THR A 1 86 ? -6.502 -8.490 -8.185 1.00 83.00 86 THR A O 1
ATOM 652 N N . CYS A 1 87 ? -8.473 -8.174 -7.162 1.00 86.06 87 CYS A N 1
ATOM 653 C CA . CYS A 1 87 ? -9.042 -7.300 -8.187 1.00 86.06 87 CYS A CA 1
ATOM 654 C C . CYS A 1 87 ? -8.183 -6.044 -8.398 1.00 86.06 87 CYS A C 1
ATOM 656 O O . CYS A 1 87 ? -7.832 -5.712 -9.533 1.00 86.06 87 CYS A O 1
ATOM 658 N N . ALA A 1 88 ? -7.769 -5.389 -7.310 1.00 83.88 88 ALA A N 1
ATOM 659 C CA . ALA A 1 88 ? -6.901 -4.220 -7.369 1.00 83.88 88 ALA A CA 1
ATOM 660 C C . ALA A 1 88 ? -5.543 -4.553 -8.009 1.00 83.88 88 ALA A C 1
ATOM 662 O O . ALA A 1 88 ? -5.095 -3.833 -8.898 1.00 83.88 88 ALA A O 1
ATOM 663 N N . LEU A 1 89 ? -4.910 -5.667 -7.627 1.00 80.69 89 LEU A N 1
ATOM 664 C CA . LEU A 1 89 ? -3.640 -6.097 -8.225 1.00 80.69 89 LEU A CA 1
ATOM 665 C C . LEU A 1 89 ? -3.769 -6.391 -9.725 1.00 80.69 89 LEU A C 1
ATOM 667 O O . LEU A 1 89 ? -2.930 -5.955 -10.512 1.00 80.69 89 LEU A O 1
ATOM 671 N N . ASN A 1 90 ? -4.835 -7.084 -10.125 1.00 84.69 90 ASN A N 1
ATOM 672 C CA . ASN A 1 90 ? -5.082 -7.439 -11.523 1.00 84.69 90 ASN A CA 1
ATOM 673 C C . ASN A 1 90 ? -5.439 -6.224 -12.387 1.00 84.69 90 ASN A C 1
ATOM 675 O O . ASN A 1 90 ? -5.133 -6.212 -13.576 1.00 84.69 90 ASN A O 1
ATOM 679 N N . SER A 1 91 ? -6.035 -5.187 -11.795 1.00 88.81 91 SER A N 1
ATOM 680 C CA . SER A 1 91 ? -6.329 -3.922 -12.483 1.00 88.81 91 SER A CA 1
ATOM 681 C C . SER A 1 91 ? -5.061 -3.134 -12.836 1.00 88.81 91 SER A C 1
ATOM 683 O O . SER A 1 91 ? -5.083 -2.286 -13.727 1.00 88.81 91 SER A O 1
ATOM 685 N N . PHE A 1 92 ? -3.933 -3.435 -12.182 1.00 83.94 92 PHE A N 1
ATOM 686 C CA . PHE A 1 92 ? -2.637 -2.802 -12.428 1.00 83.94 92 PHE A CA 1
ATOM 687 C C . PHE A 1 92 ? -1.550 -3.855 -12.717 1.00 83.94 92 PHE A C 1
ATOM 689 O O . PHE A 1 92 ? -0.599 -3.997 -11.938 1.00 83.94 92 PHE A O 1
ATOM 696 N N . PRO A 1 93 ? -1.623 -4.567 -13.861 1.00 73.94 93 PRO A N 1
ATOM 697 C CA . PRO A 1 93 ? -0.740 -5.699 -14.172 1.00 73.94 93 PRO A CA 1
ATOM 698 C C . PRO A 1 93 ? 0.741 -5.303 -14.296 1.00 73.94 93 PRO A C 1
ATOM 700 O O . PRO A 1 93 ? 1.632 -6.119 -14.086 1.00 73.94 93 PRO A O 1
ATOM 703 N N . ASN A 1 94 ? 1.014 -4.023 -14.566 1.00 80.50 94 ASN A N 1
ATOM 704 C CA . ASN A 1 94 ? 2.358 -3.455 -14.663 1.00 80.50 94 ASN A CA 1
ATOM 705 C C . ASN A 1 94 ? 2.740 -2.625 -13.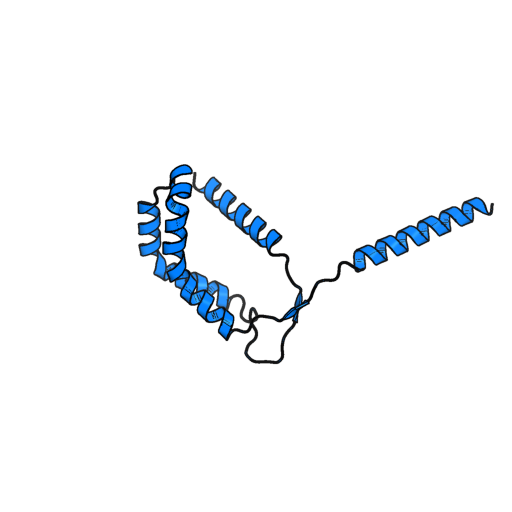428 1.00 80.50 94 ASN A C 1
ATOM 707 O O . ASN A 1 94 ? 3.552 -1.707 -13.536 1.00 80.50 94 ASN A O 1
ATOM 711 N N . SER A 1 95 ? 2.174 -2.908 -12.256 1.00 81.38 95 SER A N 1
ATOM 712 C CA . SER A 1 95 ? 2.493 -2.190 -11.012 1.00 81.38 95 SER A CA 1
ATOM 713 C C . SER A 1 95 ? 3.865 -2.554 -10.426 1.00 81.38 95 SER A C 1
ATOM 715 O O . SER A 1 95 ? 4.519 -1.695 -9.840 1.00 81.38 95 SER A O 1
ATOM 717 N N . CYS A 1 96 ? 4.367 -3.771 -10.660 1.00 84.81 96 CYS A N 1
ATOM 718 C CA . CYS A 1 96 ? 5.663 -4.262 -10.165 1.00 84.81 96 CYS A CA 1
ATOM 719 C C . CYS A 1 96 ? 6.565 -4.795 -11.306 1.00 84.81 96 CYS A C 1
ATOM 721 O O . CYS A 1 96 ? 6.131 -4.886 -12.457 1.00 84.81 96 CYS A O 1
ATOM 723 N N . SER A 1 97 ? 7.856 -5.026 -11.041 1.00 87.75 97 SER A N 1
ATOM 724 C CA . SER A 1 97 ? 8.819 -5.563 -12.022 1.00 87.75 97 SER A CA 1
ATOM 725 C C . SER A 1 97 ? 8.831 -7.098 -12.007 1.00 87.75 97 SER A C 1
ATOM 727 O O . SER A 1 97 ? 9.039 -7.699 -10.953 1.00 87.75 97 SER A O 1
ATOM 729 N N . ASN A 1 98 ? 8.639 -7.732 -13.168 1.00 82.06 98 ASN A N 1
ATOM 730 C CA . ASN A 1 98 ? 8.607 -9.193 -13.333 1.00 82.06 98 ASN A CA 1
ATOM 731 C C . ASN A 1 98 ? 9.995 -9.756 -13.694 1.00 82.06 98 ASN A C 1
ATOM 733 O O . ASN A 1 98 ? 10.177 -10.309 -14.774 1.00 82.06 98 ASN A O 1
ATOM 737 N N . GLY A 1 99 ? 10.990 -9.568 -12.820 1.00 71.50 99 GLY A N 1
ATOM 738 C CA . GLY A 1 99 ? 12.324 -10.177 -12.980 1.00 71.50 99 GLY A CA 1
ATOM 739 C C . GLY A 1 99 ? 13.159 -9.673 -14.169 1.00 71.50 99 GLY A C 1
ATOM 740 O O . GLY A 1 99 ? 14.190 -10.260 -14.478 1.00 71.50 99 GLY A O 1
ATOM 741 N N . GLY A 1 100 ? 12.726 -8.598 -14.836 1.00 71.94 100 GLY A N 1
ATOM 742 C CA . GLY A 1 100 ? 13.472 -7.922 -15.901 1.00 71.94 100 GLY A CA 1
ATOM 743 C C . GLY A 1 100 ? 14.454 -6.864 -15.375 1.00 71.94 100 GLY A C 1
ATOM 744 O O . GLY A 1 100 ? 14.524 -6.631 -14.163 1.00 71.94 100 GLY A O 1
ATOM 745 N N . PRO A 1 101 ? 15.199 -6.185 -16.271 1.00 71.12 101 PRO A N 1
ATOM 746 C CA . PRO A 1 101 ? 16.113 -5.112 -15.888 1.00 71.12 101 PRO A CA 1
ATOM 747 C C . PRO A 1 101 ? 15.394 -4.017 -15.074 1.00 71.12 101 PRO A C 1
ATOM 749 O O . PRO A 1 101 ? 14.195 -3.779 -15.273 1.00 71.12 101 PRO A O 1
ATOM 752 N N . PRO A 1 102 ? 16.100 -3.349 -14.140 1.00 73.19 102 PRO A N 1
ATOM 753 C CA . PRO A 1 102 ? 15.499 -2.412 -13.197 1.00 73.19 102 PRO A CA 1
ATOM 754 C C . PRO A 1 102 ? 14.763 -1.289 -13.935 1.00 73.19 102 PRO A C 1
ATOM 756 O O . PRO A 1 102 ? 15.364 -0.423 -14.565 1.00 73.19 102 PRO A O 1
ATOM 759 N N . THR A 1 103 ? 13.431 -1.314 -13.861 1.00 82.81 103 THR A N 1
ATOM 760 C CA . THR A 1 103 ? 12.586 -0.266 -14.436 1.00 82.81 103 THR A CA 1
ATOM 761 C C . THR A 1 103 ? 12.516 0.898 -13.456 1.00 82.81 103 THR A C 1
ATOM 763 O O . THR A 1 103 ? 12.200 0.699 -12.283 1.00 82.81 103 THR A O 1
ATOM 766 N N . MET A 1 104 ? 12.789 2.111 -13.926 1.00 86.06 104 MET A N 1
ATOM 767 C CA . MET A 1 104 ? 12.705 3.322 -13.111 1.00 86.06 104 MET A CA 1
ATOM 768 C C . MET A 1 104 ? 11.328 3.964 -13.267 1.00 86.06 104 MET A C 1
ATOM 770 O O . MET A 1 104 ? 10.812 4.068 -14.378 1.00 86.06 104 MET A O 1
ATOM 774 N N . ILE A 1 105 ? 10.740 4.420 -12.164 1.00 86.31 105 ILE A N 1
ATOM 775 C CA . ILE A 1 105 ? 9.462 5.138 -12.150 1.00 86.31 105 ILE A CA 1
ATOM 776 C C . ILE A 1 105 ? 9.615 6.489 -11.444 1.00 86.31 105 ILE A C 1
ATOM 778 O O . ILE A 1 105 ? 10.425 6.605 -10.519 1.00 86.31 105 ILE A O 1
ATOM 782 N N . PRO A 1 106 ? 8.847 7.519 -11.839 1.00 86.94 106 PRO A N 1
ATOM 783 C CA . PRO A 1 106 ? 8.839 8.784 -11.120 1.00 86.94 106 PRO A CA 1
ATOM 784 C C . PRO A 1 106 ? 8.312 8.568 -9.698 1.00 86.94 106 PRO A C 1
ATOM 786 O O . PRO A 1 106 ? 7.230 8.013 -9.488 1.00 86.94 106 PRO A O 1
ATOM 789 N N . LYS A 1 107 ? 9.088 9.013 -8.712 1.00 83.88 107 LYS A N 1
ATOM 790 C CA . LYS A 1 107 ? 8.749 8.971 -7.293 1.00 83.88 107 LYS A CA 1
ATOM 791 C C . LYS A 1 107 ? 7.519 9.831 -7.054 1.00 83.88 107 LYS A C 1
ATOM 793 O O . LYS A 1 107 ? 7.536 11.039 -7.285 1.00 83.88 107 LYS A O 1
ATOM 798 N N . ARG A 1 108 ? 6.456 9.208 -6.556 1.00 80.69 108 ARG A N 1
ATOM 799 C CA . ARG A 1 108 ? 5.266 9.922 -6.093 1.00 80.69 108 ARG A CA 1
ATOM 800 C C . ARG A 1 108 ? 5.458 10.338 -4.638 1.00 80.69 108 ARG A C 1
ATOM 802 O O . ARG A 1 108 ? 6.050 9.595 -3.857 1.00 80.69 108 ARG A O 1
ATOM 809 N N . GLN A 1 109 ? 4.972 11.524 -4.281 1.00 77.69 109 GLN A N 1
ATOM 810 C CA . GLN A 1 109 ? 4.947 11.961 -2.887 1.00 77.69 109 GLN A CA 1
ATOM 811 C C . GLN A 1 109 ? 3.903 11.140 -2.128 1.00 77.69 109 GLN A C 1
ATOM 813 O O . GLN A 1 109 ? 2.718 11.179 -2.455 1.0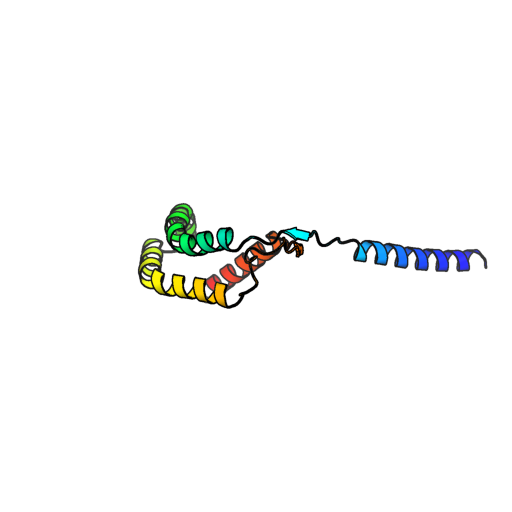0 77.69 109 GLN A O 1
ATOM 818 N N . THR A 1 110 ? 4.344 10.388 -1.122 1.00 83.12 110 THR A N 1
ATOM 819 C CA . THR A 1 110 ? 3.455 9.566 -0.291 1.00 83.12 110 THR A CA 1
ATOM 820 C C . THR A 1 110 ? 2.492 10.430 0.514 1.00 83.12 110 THR A C 1
ATOM 822 O O . THR A 1 110 ? 1.329 10.071 0.625 1.00 83.12 110 THR A O 1
ATOM 825 N N . SER A 1 111 ? 2.918 11.618 0.952 1.00 83.19 111 SER A N 1
ATOM 826 C CA . SER A 1 111 ? 2.089 12.545 1.733 1.00 83.19 111 SER A CA 1
ATOM 827 C C . SER A 1 111 ? 0.823 13.001 1.007 1.00 83.19 111 SER A C 1
ATOM 829 O O . SER A 1 111 ? -0.227 13.150 1.624 1.00 83.19 111 SER A O 1
ATOM 831 N N . SER A 1 112 ? 0.878 13.177 -0.317 1.00 85.56 112 SER A N 1
ATOM 832 C CA . SER A 1 112 ? -0.314 13.506 -1.109 1.00 85.56 112 SER A CA 1
ATOM 833 C C . SER A 1 112 ? -1.290 12.332 -1.184 1.00 85.56 112 SER A C 1
ATOM 835 O O . SER A 1 112 ? -2.501 12.532 -1.147 1.00 85.56 112 SER A O 1
ATOM 837 N N . LEU A 1 113 ? -0.766 11.106 -1.275 1.00 85.50 113 LEU A N 1
ATOM 838 C CA . LEU A 1 113 ? -1.580 9.894 -1.267 1.00 85.50 113 LEU A CA 1
ATOM 839 C C . LEU A 1 113 ? -2.213 9.666 0.113 1.00 85.50 113 LEU A C 1
ATOM 841 O O . LEU A 1 113 ? -3.399 9.369 0.188 1.00 85.50 113 LEU A O 1
ATOM 845 N N . GLU A 1 114 ? -1.451 9.856 1.191 1.00 87.06 114 GLU A N 1
ATOM 846 C CA . GLU A 1 114 ? -1.943 9.781 2.572 1.00 87.06 114 GLU A CA 1
ATOM 847 C C . GLU A 1 114 ? -3.092 10.766 2.805 1.00 87.06 114 GLU A C 1
ATOM 849 O O . GLU A 1 114 ? -4.133 10.384 3.337 1.00 87.06 114 GLU A O 1
ATOM 854 N N . LEU A 1 115 ? -2.943 12.008 2.334 1.00 91.75 115 LEU A N 1
ATOM 855 C CA . LEU A 1 115 ? -3.996 13.015 2.423 1.00 91.75 115 LEU A CA 1
ATOM 856 C C . LEU A 1 115 ? -5.240 12.626 1.614 1.00 91.75 115 LEU A C 1
ATOM 858 O O . LEU A 1 115 ? -6.357 12.749 2.113 1.00 91.75 115 LEU A O 1
ATOM 862 N N . ALA A 1 116 ? -5.067 12.142 0.382 1.00 90.62 116 ALA A N 1
ATOM 863 C CA . ALA A 1 116 ? -6.185 11.698 -0.448 1.00 90.62 116 ALA A CA 1
ATOM 864 C C . ALA A 1 116 ? -6.957 10.543 0.210 1.00 90.62 116 ALA A C 1
ATOM 866 O O . ALA A 1 116 ? -8.187 10.559 0.230 1.00 90.62 116 ALA A O 1
ATOM 867 N N . ILE A 1 117 ? -6.241 9.583 0.804 1.00 88.00 117 ILE A N 1
ATOM 868 C CA . ILE A 1 117 ? -6.844 8.473 1.546 1.00 88.00 117 ILE A CA 1
ATOM 869 C C . ILE A 1 117 ? -7.601 8.997 2.770 1.00 88.00 117 ILE A C 1
ATOM 871 O O . ILE A 1 117 ? -8.754 8.625 2.971 1.00 88.00 117 ILE A O 1
ATOM 875 N N . ALA A 1 118 ? -6.993 9.880 3.567 1.00 88.50 118 ALA A N 1
ATOM 876 C CA . ALA A 1 118 ? -7.640 10.451 4.748 1.00 88.50 118 ALA A CA 1
ATOM 877 C C . ALA A 1 118 ? -8.929 11.208 4.389 1.00 88.50 118 ALA A C 1
ATOM 879 O O . ALA A 1 118 ? -9.942 11.068 5.074 1.00 88.50 118 ALA A O 1
ATOM 880 N N . ASN A 1 119 ? -8.911 11.965 3.291 1.00 92.00 119 ASN A N 1
ATOM 881 C CA . ASN A 1 119 ? -10.079 12.693 2.808 1.00 92.00 119 ASN A CA 1
ATOM 882 C C . ASN A 1 119 ? -11.206 11.754 2.362 1.00 92.00 119 ASN A C 1
ATOM 884 O O . ASN A 1 119 ? -12.354 11.994 2.730 1.00 92.00 119 ASN A O 1
ATOM 888 N N . GLU A 1 120 ? -10.903 10.679 1.628 1.00 89.94 120 GLU A N 1
ATOM 889 C CA . GLU A 1 120 ? -11.936 9.721 1.213 1.00 89.94 120 GLU A CA 1
ATOM 890 C C . GLU A 1 120 ? -12.511 8.954 2.408 1.00 89.94 120 GLU A C 1
ATOM 892 O O . GLU A 1 120 ? -13.723 8.780 2.500 1.00 89.94 120 GLU A O 1
ATOM 897 N N . VAL A 1 121 ? -11.671 8.553 3.369 1.00 84.50 121 VAL A N 1
ATOM 898 C CA . VAL A 1 121 ? -12.141 7.910 4.607 1.00 84.50 121 VAL A CA 1
ATOM 899 C C . VAL A 1 121 ? -13.072 8.846 5.376 1.00 84.50 121 VAL A C 1
ATOM 901 O O . VAL A 1 121 ? -14.160 8.432 5.771 1.00 84.50 121 VAL A O 1
ATOM 904 N N . ASN A 1 122 ? -12.694 10.116 5.539 1.00 85.06 122 ASN A N 1
ATOM 905 C CA . ASN A 1 122 ? -13.545 11.110 6.191 1.00 85.06 122 ASN A CA 1
ATOM 906 C C . ASN A 1 122 ? -14.867 11.313 5.441 1.00 85.06 122 ASN A C 1
ATOM 908 O O . ASN A 1 122 ? -15.923 11.349 6.072 1.00 85.06 122 ASN A O 1
ATOM 912 N N . ALA A 1 123 ? -14.834 11.392 4.110 1.00 88.44 123 ALA A N 1
ATOM 913 C CA . ALA A 1 123 ? -16.041 11.496 3.296 1.00 88.44 123 ALA A CA 1
ATOM 914 C C . ALA A 1 123 ? -16.938 10.254 3.446 1.00 88.44 123 ALA A C 1
ATOM 916 O O . ALA A 1 123 ? -18.154 10.380 3.570 1.00 88.44 123 ALA A O 1
ATOM 917 N N . GLY A 1 124 ? -16.356 9.053 3.488 1.00 83.44 124 GLY A N 1
ATOM 918 C CA . GLY A 1 124 ? -17.080 7.806 3.734 1.00 83.44 124 GLY A CA 1
ATOM 919 C C . GLY A 1 124 ? -17.749 7.768 5.110 1.00 83.44 124 GLY A C 1
ATOM 920 O O . GLY A 1 124 ? -18.921 7.405 5.208 1.00 83.44 124 GLY A O 1
ATOM 921 N N . LEU A 1 125 ? -17.045 8.207 6.158 1.00 80.50 125 LEU A N 1
ATOM 922 C CA . LEU A 1 125 ? -17.597 8.301 7.512 1.00 80.50 125 LEU A CA 1
ATOM 923 C C . LEU A 1 125 ? -18.758 9.298 7.581 1.00 80.50 125 LEU A C 1
ATOM 925 O O . LEU A 1 125 ? -19.788 8.983 8.166 1.00 80.50 125 LEU A O 1
ATOM 929 N N . GLN A 1 126 ? -18.636 10.459 6.933 1.00 82.94 126 GLN A N 1
ATOM 930 C CA . GLN A 1 126 ? -19.711 11.458 6.885 1.00 82.94 126 GLN A CA 1
ATOM 931 C C . GLN A 1 126 ? -20.966 10.957 6.161 1.00 82.94 126 GLN A C 1
ATOM 933 O O . GLN A 1 126 ? -22.073 11.311 6.551 1.00 82.94 126 GLN A O 1
ATOM 938 N N . ARG A 1 127 ? -20.812 10.127 5.122 1.00 83.44 127 ARG A N 1
ATOM 939 C CA . ARG A 1 127 ? -21.942 9.510 4.400 1.00 83.44 127 ARG A CA 1
ATOM 940 C C . ARG A 1 127 ? -22.619 8.378 5.176 1.00 83.44 127 ARG A C 1
ATOM 942 O O . ARG A 1 127 ? -23.720 7.989 4.812 1.00 83.44 127 ARG A O 1
ATOM 949 N N . SER A 1 128 ? -21.942 7.824 6.179 1.00 72.00 128 SER A N 1
ATOM 950 C CA . SER A 1 128 ? -22.417 6.679 6.968 1.00 72.00 128 SER A CA 1
ATOM 951 C C . SER A 1 128 ? -23.090 7.095 8.284 1.00 72.00 128 SER A C 1
ATOM 953 O O .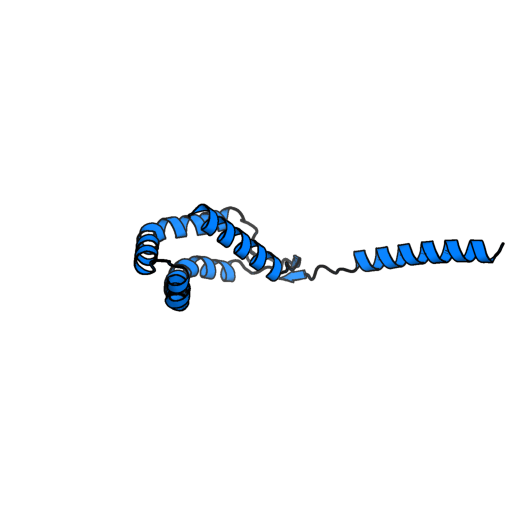 SER A 1 128 ? -23.375 6.223 9.106 1.00 72.00 128 SER A O 1
ATOM 955 N N . GLY A 1 129 ? -23.270 8.407 8.492 1.00 54.97 129 GLY A N 1
ATOM 956 C CA . GLY A 1 129 ? -23.973 8.996 9.634 1.00 54.97 129 GLY A CA 1
ATOM 957 C C . GLY A 1 129 ? -25.483 8.853 9.539 1.00 54.97 129 GLY A C 1
ATOM 958 O O . GLY A 1 129 ? -26.020 9.017 8.421 1.00 54.97 129 GLY A O 1
#

pLDDT: mean 78.74, std 10.08, range [44.59, 92.0]

Sequence (129 aa):
MLSAFYHKFVEMRAVIVLCAVVLSVKAQMIQKCACDVVRPCATKTNEALLPCAQKCKKAAEKIGLNYAAFEQCFKQNSSPLAATITCALNSFPNSCSNGGPPTMIPKRQTSSLELAIANEVNAGLQRSG

Secondary structure (DSSP, 8-state):
-HHHHHHHHHHHHHHHHHHHHHHT----EEEPPBHHHHHHHHHHHHHHHHHHHHHTHHHHHHTT--HHHHHHHHHHHHHHHHHHHHHHHHH-TTSSB-SSS--EEEPPPHHHHHHHHHHHHHHHHHHT-

Radius of gyration: 24.71 Å; Cα contacts (8 Å, |Δi|>4): 50; chains: 1; bounding box: 43×70×46 Å

Organism: NCBI:txid75299

Foldseek 3Di:
DVVVVVVVVVVVVVVVVVVVVVVPPDQDKDWFAAPVVVVVVLVCCLVVVLVVVVVCVVVCVVVVHPSVVVSVVCVVCSVVVSVVSVVVCVVCVPRGHHPDDTDIDGDDDVVVVVVVVVVVVVVVVVVVD